Protein AF-A0A7G2LY70-F1 (afdb_monomer_lite)

Foldseek 3Di:
DDPDDPPPPPDDDPPPPDPDPPDAAEEEQEEAEPADLPPPRHDPSSVVQVVVVVVPPSHHYDYDYHHHCPDPVVVCCVVVPPD

pLDDT: mean 70.54, std 18.13, range [37.12, 94.0]

Structure (mmCIF, N/CA/C/O backbone):
data_AF-A0A7G2LY70-F1
#
_entry.id   AF-A0A7G2LY70-F1
#
loop_
_atom_site.group_PDB
_atom_site.id
_atom_site.type_symbol
_atom_site.label_atom_id
_atom_site.label_alt_id
_atom_site.label_comp_id
_atom_site.label_asym_id
_atom_site.label_entity_id
_atom_site.label_seq_id
_atom_site.pdbx_PDB_ins_code
_atom_site.Cartn_x
_atom_site.Cartn_y
_atom_site.Cartn_z
_atom_site.occupancy
_atom_site.B_iso_or_equiv
_atom_site.auth_seq_id
_atom_site.auth_comp_id
_atom_site.auth_asym_id
_atom_site.auth_atom_id
_atom_site.pdbx_PDB_model_num
ATOM 1 N N . MET A 1 1 ? -25.224 -7.989 -21.880 1.00 41.97 1 MET A N 1
ATOM 2 C CA . MET A 1 1 ? -25.008 -9.254 -21.144 1.00 41.97 1 MET A CA 1
ATOM 3 C C . MET A 1 1 ? -23.577 -9.258 -20.617 1.00 41.97 1 MET A C 1
ATOM 5 O O . MET A 1 1 ? -22.744 -9.776 -21.320 1.00 41.97 1 MET A O 1
ATOM 9 N N . PHE A 1 2 ? -23.283 -8.564 -19.502 1.00 37.12 2 PHE A N 1
ATOM 10 C CA . PHE A 1 2 ? -22.076 -8.693 -18.637 1.00 37.12 2 PHE A CA 1
ATOM 11 C C . PHE A 1 2 ? -22.020 -7.541 -17.603 1.00 37.12 2 PHE A C 1
ATOM 13 O O . PHE A 1 2 ? -21.009 -6.894 -17.372 1.00 37.12 2 PHE A O 1
ATOM 20 N N . GLN A 1 3 ? -23.150 -7.262 -16.959 1.00 46.59 3 GLN A N 1
ATOM 21 C CA . GLN A 1 3 ? -23.188 -6.552 -15.680 1.00 46.59 3 GLN A CA 1
ATOM 22 C C . GLN A 1 3 ? -23.969 -7.470 -14.738 1.00 46.59 3 GLN A C 1
ATOM 24 O O . GLN A 1 3 ? -24.913 -8.105 -15.207 1.00 46.59 3 GLN A O 1
ATOM 29 N N . ARG A 1 4 ? -23.603 -7.523 -13.446 1.00 44.38 4 ARG A N 1
ATOM 30 C CA . ARG A 1 4 ? -24.261 -8.265 -12.333 1.00 44.38 4 ARG A CA 1
ATOM 31 C C . ARG A 1 4 ? -23.598 -9.561 -11.817 1.00 44.38 4 ARG A C 1
ATOM 33 O O . ARG A 1 4 ? -24.328 -10.485 -11.473 1.00 44.38 4 ARG A O 1
ATOM 40 N N . LEU A 1 5 ? -22.271 -9.636 -11.645 1.00 45.59 5 LEU A N 1
ATOM 41 C CA . LEU A 1 5 ? -21.669 -10.817 -10.981 1.00 45.59 5 LEU A CA 1
ATOM 42 C C . LEU A 1 5 ? -20.783 -10.603 -9.741 1.00 45.59 5 LEU A C 1
ATOM 44 O O . LEU A 1 5 ? -20.408 -11.598 -9.140 1.00 45.59 5 LEU A O 1
ATOM 48 N N . PHE A 1 6 ? -20.547 -9.379 -9.251 1.00 48.00 6 PHE A N 1
ATOM 49 C CA . PHE A 1 6 ? -19.684 -9.199 -8.060 1.00 48.00 6 PHE A CA 1
ATOM 50 C C . PHE A 1 6 ? -20.348 -8.591 -6.810 1.00 48.00 6 PHE A C 1
ATOM 52 O O . PHE A 1 6 ? -19.783 -8.659 -5.727 1.00 48.00 6 PHE A O 1
ATOM 59 N N . GLY A 1 7 ? -21.580 -8.075 -6.893 1.00 44.03 7 GLY A N 1
ATOM 60 C CA . GLY A 1 7 ? -22.222 -7.368 -5.768 1.00 44.03 7 GLY A CA 1
ATOM 61 C C . GLY A 1 7 ? -22.920 -8.235 -4.707 1.00 44.03 7 GLY A C 1
ATOM 62 O O . GLY A 1 7 ? -23.520 -7.683 -3.792 1.00 44.03 7 GLY A O 1
ATOM 63 N N . ARG A 1 8 ? -22.924 -9.573 -4.830 1.00 47.81 8 ARG A N 1
ATOM 64 C CA . ARG A 1 8 ? -23.801 -10.453 -4.019 1.00 47.81 8 ARG A CA 1
ATOM 65 C C . ARG A 1 8 ? -23.090 -11.295 -2.951 1.00 47.81 8 ARG A C 1
ATOM 67 O O . ARG A 1 8 ? -23.775 -11.901 -2.134 1.00 47.81 8 ARG A O 1
ATOM 74 N N . PHE A 1 9 ? -21.758 -11.310 -2.908 1.00 43.53 9 PHE A N 1
ATOM 75 C CA . PHE A 1 9 ? -21.014 -12.161 -1.965 1.00 43.53 9 PHE A CA 1
ATOM 76 C C . PHE A 1 9 ? -20.649 -11.494 -0.634 1.00 43.53 9 PHE A C 1
ATOM 78 O O . PHE A 1 9 ? -20.186 -12.172 0.275 1.00 43.53 9 PHE A O 1
ATOM 85 N N . TRP A 1 10 ? -20.919 -10.200 -0.464 1.00 53.72 10 TRP A N 1
ATOM 86 C CA . TRP A 1 10 ? -20.750 -9.509 0.817 1.00 53.72 10 TRP A CA 1
ATOM 87 C C . TRP A 1 10 ? -22.106 -9.273 1.492 1.00 53.72 10 TRP A C 1
ATOM 89 O O . TRP A 1 10 ? -22.597 -8.151 1.581 1.00 53.72 10 TRP A O 1
ATOM 99 N N . ARG A 1 11 ? -22.743 -10.348 1.972 1.00 55.59 11 ARG A N 1
ATOM 100 C CA . ARG A 1 11 ? -23.769 -10.224 3.019 1.00 55.59 11 ARG A CA 1
ATOM 101 C C . ARG A 1 11 ? -23.101 -10.447 4.368 1.00 55.59 11 ARG A C 1
ATOM 103 O O . ARG A 1 11 ? -22.673 -11.552 4.679 1.00 55.59 11 ARG A O 1
ATOM 110 N N . ARG A 1 12 ? -23.007 -9.368 5.144 1.00 48.47 12 ARG A N 1
ATOM 111 C CA . ARG A 1 12 ? -22.547 -9.382 6.534 1.00 48.47 12 ARG A CA 1
ATOM 112 C C . ARG A 1 12 ? -23.501 -10.253 7.377 1.00 48.47 12 ARG A C 1
ATOM 114 O O . ARG A 1 12 ? -24.710 -10.050 7.260 1.00 48.47 12 ARG A O 1
ATOM 121 N N . PRO A 1 13 ? -23.007 -11.192 8.204 1.00 52.62 13 PRO A N 1
ATOM 122 C CA . PRO A 1 13 ? -23.839 -11.929 9.154 1.00 52.62 13 PRO A CA 1
ATOM 123 C C . PRO A 1 13 ? -24.485 -10.978 10.169 1.00 52.62 13 PRO A C 1
ATOM 125 O O . PRO A 1 13 ? -23.864 -10.006 10.601 1.00 52.62 13 PRO A O 1
ATOM 128 N N . GLU A 1 14 ? -25.728 -11.257 10.554 1.00 55.97 14 GLU A N 1
ATOM 129 C CA . GLU A 1 14 ? -26.566 -10.364 11.372 1.00 55.97 14 GLU A CA 1
ATOM 130 C C . GLU A 1 14 ? -26.124 -10.283 12.851 1.00 55.97 14 GLU A C 1
ATOM 132 O O . GLU A 1 14 ? -26.554 -9.394 13.579 1.00 55.97 14 GLU A O 1
ATOM 137 N N . SER A 1 15 ? -25.225 -11.169 13.296 1.00 52.91 15 SER A N 1
ATOM 138 C CA . SER A 1 15 ? -24.941 -11.406 14.719 1.00 52.91 15 SER A CA 1
ATOM 139 C C . SER A 1 15 ? -23.515 -11.088 15.189 1.00 52.91 15 SER A C 1
ATOM 141 O O . SER A 1 15 ? -23.131 -11.523 16.272 1.00 52.91 15 SER A O 1
ATOM 143 N N . ASP A 1 16 ? -22.716 -10.335 14.431 1.00 47.66 16 ASP A N 1
ATOM 144 C CA . ASP A 1 16 ? -21.351 -9.985 14.857 1.00 47.66 16 ASP A CA 1
ATOM 145 C C . ASP A 1 16 ? -21.339 -8.693 15.702 1.00 47.66 16 ASP A C 1
ATOM 147 O O . ASP A 1 16 ? -21.099 -7.587 15.204 1.00 47.66 16 ASP A O 1
ATOM 151 N N . PHE A 1 17 ? -21.679 -8.833 16.989 1.00 51.12 17 PHE A N 1
ATOM 152 C CA . PHE A 1 17 ? -21.674 -7.769 18.006 1.00 51.12 17 PHE A CA 1
ATOM 153 C C . PHE A 1 17 ? -20.412 -7.816 18.894 1.00 51.12 17 PHE A C 1
ATOM 155 O O . PHE A 1 17 ? -20.493 -7.675 20.113 1.00 51.12 17 PHE A O 1
ATOM 162 N N . GLY A 1 18 ? -19.228 -8.004 18.301 1.00 59.38 18 GLY A N 1
ATOM 163 C CA . GLY A 1 18 ? -17.961 -7.631 18.950 1.00 59.38 18 GLY A CA 1
ATOM 164 C C . GLY A 1 18 ? -17.814 -6.101 19.063 1.00 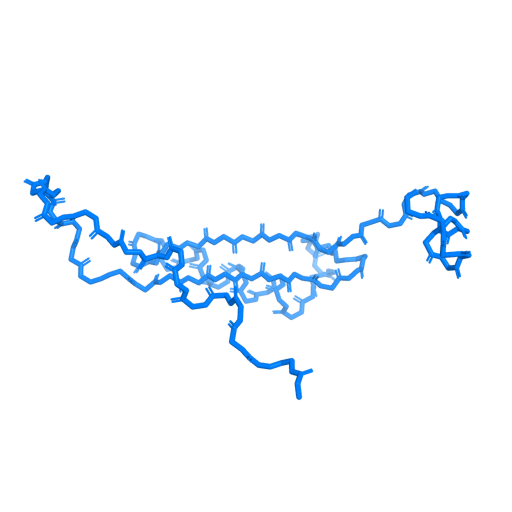59.38 18 GLY A C 1
ATOM 165 O O . GLY A 1 18 ? -18.636 -5.379 18.488 1.00 59.38 18 GLY A O 1
ATOM 166 N N . PRO A 1 19 ? -16.792 -5.564 19.769 1.00 53.53 19 PRO A N 1
ATOM 167 C CA . PRO A 1 19 ? -16.553 -4.124 19.840 1.00 53.53 19 PRO A CA 1
ATOM 168 C C . PRO A 1 19 ? -16.520 -3.552 18.424 1.00 53.53 19 PRO A C 1
ATOM 170 O O . PRO A 1 19 ? -15.601 -3.820 17.649 1.00 53.53 19 PRO A O 1
ATOM 173 N N . ARG A 1 20 ? -17.562 -2.803 18.052 1.00 53.59 20 ARG A N 1
ATOM 174 C CA . ARG A 1 20 ? -17.611 -2.148 16.751 1.00 53.59 20 ARG A CA 1
ATOM 175 C C . ARG A 1 20 ? -16.451 -1.158 16.740 1.00 53.59 20 ARG A C 1
ATOM 177 O O . ARG A 1 20 ? -16.537 -0.115 17.383 1.00 53.59 20 ARG A O 1
ATOM 184 N N . ARG A 1 21 ? -15.386 -1.438 15.971 1.00 62.47 21 ARG A N 1
ATOM 185 C CA . ARG A 1 21 ? -14.655 -0.329 15.340 1.00 62.47 21 ARG A CA 1
ATOM 186 C C . ARG A 1 21 ? -15.746 0.564 14.742 1.00 62.47 21 ARG A C 1
ATOM 188 O O . ARG A 1 21 ? -16.679 0.040 14.126 1.00 62.47 21 ARG A O 1
ATOM 195 N N . GLY A 1 22 ? -15.696 1.869 15.011 1.00 72.56 22 GLY A N 1
ATOM 196 C CA . GLY A 1 22 ? -16.611 2.834 14.396 1.00 72.56 22 GLY A CA 1
ATOM 197 C C . GLY A 1 22 ? -16.573 2.731 12.866 1.00 72.56 22 GLY A C 1
ATOM 198 O O . GLY A 1 22 ? -15.897 1.867 12.315 1.00 72.56 22 GLY A O 1
ATOM 199 N N . ALA A 1 23 ? -17.287 3.594 12.146 1.00 78.19 23 ALA A N 1
ATOM 200 C CA . ALA A 1 23 ? -17.165 3.614 10.687 1.00 78.19 23 ALA A CA 1
ATOM 201 C C . ALA A 1 23 ? -15.675 3.675 10.276 1.00 78.19 23 ALA A C 1
ATOM 203 O O . ALA A 1 23 ? -14.951 4.560 10.726 1.00 78.19 23 ALA A O 1
ATOM 204 N N . VAL A 1 24 ? -15.217 2.700 9.481 1.00 80.31 24 VAL A N 1
ATOM 205 C CA . VAL A 1 24 ? -13.834 2.618 8.991 1.00 80.31 24 VAL A CA 1
ATOM 206 C C . VAL A 1 24 ? -13.846 2.850 7.490 1.00 80.31 24 VAL A C 1
ATOM 208 O O . VAL A 1 24 ? -14.569 2.174 6.756 1.00 80.31 24 VAL A O 1
ATOM 211 N N . THR A 1 25 ? -13.020 3.782 7.030 1.00 87.31 25 THR A N 1
ATOM 212 C CA . THR A 1 25 ? -12.764 3.962 5.602 1.00 87.31 25 THR A CA 1
ATOM 213 C C . THR A 1 25 ? -11.760 2.907 5.148 1.00 87.31 25 THR A C 1
ATOM 215 O O . THR A 1 25 ? -10.641 2.830 5.662 1.00 87.31 25 THR A O 1
ATOM 218 N N . HIS A 1 26 ? -12.176 2.078 4.193 1.00 88.94 26 HIS A N 1
ATOM 219 C CA . HIS A 1 26 ? -11.332 1.054 3.588 1.00 88.94 26 HIS A CA 1
ATOM 220 C C . HIS A 1 26 ? -10.756 1.566 2.269 1.00 88.94 26 HIS A C 1
ATOM 222 O O . HIS A 1 26 ? -11.507 2.017 1.404 1.00 88.94 26 HIS A O 1
ATOM 228 N N . VAL A 1 27 ? -9.438 1.472 2.110 1.00 90.00 27 VAL A N 1
ATOM 229 C CA . VAL A 1 27 ? -8.724 1.898 0.903 1.00 90.00 27 VAL A CA 1
ATOM 230 C C . VAL A 1 27 ? -7.990 0.696 0.321 1.00 90.00 27 VAL A C 1
ATOM 232 O O . VAL A 1 27 ? -7.127 0.106 0.968 1.00 90.00 27 VAL A O 1
ATOM 235 N N . ILE A 1 28 ? -8.358 0.322 -0.902 1.00 91.44 28 ILE A N 1
ATOM 236 C CA . ILE A 1 28 ? -7.735 -0.767 -1.658 1.00 91.44 28 ILE A CA 1
ATOM 237 C C . ILE A 1 28 ? -6.980 -0.131 -2.820 1.00 91.44 28 ILE A C 1
ATOM 239 O O . ILE A 1 28 ? -7.585 0.553 -3.646 1.00 91.44 28 ILE A O 1
ATOM 243 N N . ILE A 1 29 ? -5.668 -0.346 -2.863 1.00 88.50 29 ILE A N 1
ATOM 244 C CA . ILE A 1 29 ? -4.775 0.213 -3.876 1.00 88.50 29 ILE A CA 1
ATOM 245 C C . ILE A 1 29 ? -4.202 -0.944 -4.682 1.00 88.50 29 ILE A C 1
ATOM 247 O O . ILE A 1 29 ? -3.494 -1.790 -4.143 1.00 88.50 29 ILE A O 1
ATOM 251 N N . LEU A 1 30 ? -4.528 -0.970 -5.970 1.00 89.81 30 LEU A N 1
ATOM 252 C CA . LEU A 1 30 ? -3.994 -1.929 -6.929 1.00 89.81 30 LEU A CA 1
ATOM 253 C C . LEU A 1 30 ? -3.048 -1.168 -7.848 1.00 89.81 30 LE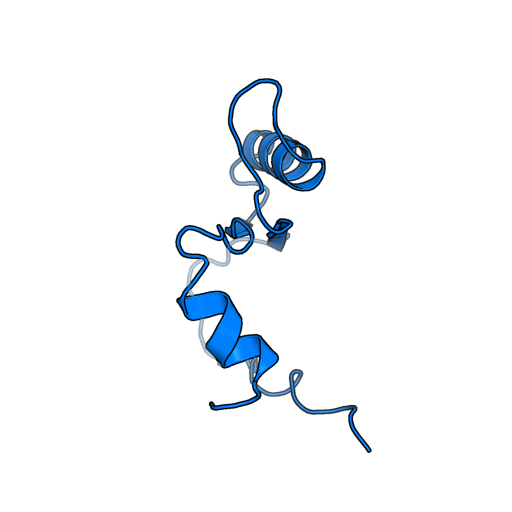U A C 1
ATOM 255 O O . LEU A 1 30 ? -3.480 -0.257 -8.559 1.00 89.81 30 LEU A O 1
ATOM 259 N N . ASP A 1 31 ? -1.766 -1.493 -7.784 1.00 91.00 31 ASP A N 1
ATOM 260 C CA . ASP A 1 31 ? -0.751 -0.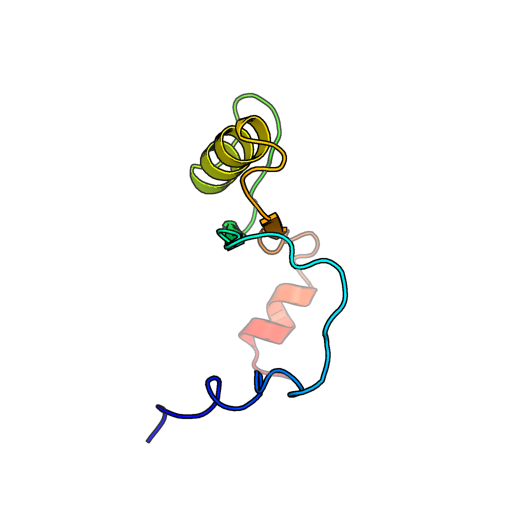764 -8.531 1.00 91.00 31 ASP A CA 1
ATOM 261 C C . ASP A 1 31 ? -0.525 -1.350 -9.934 1.00 91.00 31 ASP A C 1
ATOM 263 O O . ASP A 1 31 ? -0.930 -2.468 -10.265 1.00 91.00 31 ASP A O 1
ATOM 267 N N . GLY A 1 32 ? 0.117 -0.563 -10.790 1.00 84.06 32 GLY A N 1
ATOM 268 C CA . GLY A 1 32 ? 0.473 -0.937 -12.145 1.00 84.06 32 GLY A CA 1
ATOM 269 C C . GLY A 1 32 ? 1.527 -2.042 -12.205 1.00 84.06 32 GLY A C 1
ATOM 270 O O . GLY A 1 32 ? 2.326 -2.260 -11.298 1.00 84.06 32 GLY A O 1
ATOM 271 N N . THR A 1 33 ? 1.541 -2.742 -13.336 1.00 82.44 33 THR A N 1
ATOM 272 C CA . THR A 1 33 ? 2.592 -3.702 -13.701 1.00 82.44 33 THR A CA 1
ATOM 273 C C . THR A 1 33 ? 3.974 -3.041 -13.605 1.00 82.44 33 THR A C 1
ATOM 275 O O . THR A 1 33 ? 4.133 -1.912 -14.060 1.00 82.44 33 THR A O 1
ATOM 278 N N . MET A 1 34 ? 4.969 -3.740 -13.045 1.00 76.25 34 MET A N 1
ATOM 279 C CA . MET A 1 34 ? 6.301 -3.184 -12.722 1.00 76.25 34 MET A CA 1
ATOM 280 C C . MET A 1 34 ? 6.298 -2.022 -11.710 1.00 76.25 34 MET A C 1
ATOM 282 O O . MET A 1 34 ? 7.238 -1.226 -11.695 1.00 76.25 34 MET A O 1
ATOM 286 N N . SER A 1 35 ? 5.278 -1.900 -10.854 1.00 80.81 35 SER A N 1
ATOM 287 C CA . SER A 1 35 ? 5.326 -0.914 -9.774 1.00 80.81 35 SER A CA 1
ATOM 288 C C . SER A 1 35 ? 6.452 -1.205 -8.782 1.00 80.81 35 SER A C 1
ATOM 290 O O . SER A 1 35 ? 6.789 -2.361 -8.517 1.00 80.81 35 SER A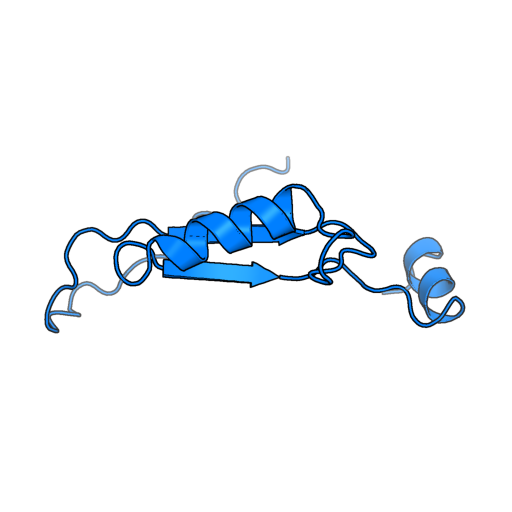 O 1
ATOM 292 N N . SER A 1 36 ? 7.032 -0.146 -8.223 1.00 76.06 36 SER A N 1
ATOM 293 C CA . SER A 1 36 ? 7.978 -0.227 -7.114 1.00 76.06 36 SER A CA 1
ATOM 294 C C . SER A 1 36 ? 7.556 0.741 -6.011 1.00 76.06 36 SER A C 1
ATOM 296 O O . SER A 1 36 ? 6.908 1.752 -6.275 1.00 76.06 36 SER A O 1
ATOM 298 N N . LEU A 1 37 ? 7.918 0.407 -4.774 1.00 83.19 37 LEU A N 1
ATOM 299 C CA . LEU A 1 37 ? 7.840 1.297 -3.612 1.00 83.19 37 LEU A CA 1
ATOM 300 C C . LEU A 1 37 ? 9.236 1.794 -3.196 1.00 83.19 37 LEU A C 1
ATOM 302 O O . LEU A 1 37 ? 9.401 2.313 -2.094 1.00 83.19 37 LEU A O 1
ATOM 306 N N . ASP A 1 38 ? 10.248 1.592 -4.045 1.00 84.94 38 ASP A N 1
ATOM 307 C CA . ASP A 1 38 ? 11.593 2.110 -3.811 1.00 84.94 38 ASP A CA 1
ATOM 308 C C . ASP A 1 38 ? 11.588 3.637 -3.880 1.00 84.94 38 ASP A C 1
ATOM 310 O O . ASP A 1 38 ? 11.000 4.228 -4.789 1.00 84.94 38 ASP A O 1
ATOM 314 N N . LEU A 1 39 ? 12.306 4.261 -2.946 1.00 80.81 39 LEU A N 1
ATOM 315 C CA . LEU A 1 39 ? 12.367 5.712 -2.819 1.00 80.81 39 LEU A CA 1
ATOM 316 C C . LEU A 1 39 ? 12.836 6.376 -4.124 1.00 80.81 39 LEU A C 1
ATOM 318 O O . LEU A 1 39 ? 13.920 6.076 -4.634 1.00 80.81 39 LEU A O 1
ATOM 322 N N . GLY A 1 40 ? 12.034 7.302 -4.645 1.00 84.50 40 GLY A N 1
ATOM 323 C CA . GLY A 1 40 ? 12.293 8.014 -5.899 1.00 84.50 40 GLY A CA 1
ATOM 324 C C . GLY A 1 40 ? 11.885 7.248 -7.163 1.00 84.50 40 GLY A C 1
ATOM 325 O O . GLY A 1 40 ? 12.207 7.690 -8.269 1.00 84.50 40 GLY A O 1
ATOM 326 N N . ARG A 1 41 ? 11.214 6.100 -7.025 1.00 83.75 41 ARG A N 1
ATOM 327 C CA . ARG A 1 41 ? 10.686 5.277 -8.131 1.00 83.75 41 ARG A CA 1
ATOM 328 C C . ARG A 1 41 ? 9.241 4.842 -7.899 1.00 83.75 41 ARG A C 1
ATOM 330 O O . ARG A 1 41 ? 8.755 3.935 -8.578 1.00 83.75 41 ARG A O 1
ATOM 337 N N . GLU A 1 42 ? 8.564 5.471 -6.948 1.00 91.12 42 GLU A N 1
ATOM 338 C CA . GLU A 1 42 ? 7.189 5.161 -6.611 1.00 91.12 42 GLU A CA 1
ATOM 339 C C . GLU A 1 42 ? 6.249 5.544 -7.753 1.00 91.12 42 GLU A C 1
ATOM 341 O O . GLU A 1 42 ? 6.375 6.593 -8.390 1.00 91.12 42 GLU A O 1
ATOM 346 N N . THR A 1 43 ? 5.254 4.699 -7.998 1.00 90.56 43 THR A N 1
ATOM 347 C CA . THR A 1 43 ? 4.120 5.086 -8.835 1.00 90.56 43 THR A CA 1
ATOM 348 C C . THR A 1 43 ? 3.231 6.067 -8.064 1.00 90.56 43 THR A C 1
ATOM 350 O O . THR A 1 43 ? 3.281 6.153 -6.836 1.00 90.56 43 THR A O 1
ATOM 353 N N . ASN A 1 44 ? 2.317 6.751 -8.755 1.00 92.69 44 ASN A N 1
ATOM 354 C CA . ASN A 1 44 ? 1.304 7.566 -8.076 1.00 92.69 44 ASN A CA 1
ATOM 355 C C . ASN A 1 44 ? 0.453 6.746 -7.085 1.00 92.69 44 ASN A C 1
ATOM 357 O O . ASN A 1 44 ? 0.021 7.276 -6.063 1.00 92.69 44 ASN A O 1
ATOM 361 N N . ALA A 1 45 ? 0.230 5.455 -7.360 1.00 92.25 45 ALA A N 1
ATOM 362 C CA . ALA A 1 45 ? -0.468 4.553 -6.448 1.00 92.25 45 ALA A CA 1
ATOM 363 C C . ALA A 1 45 ? 0.402 4.187 -5.232 1.00 92.25 45 ALA A C 1
ATOM 365 O O . ALA A 1 45 ? -0.105 4.175 -4.111 1.00 92.25 45 ALA A O 1
ATOM 366 N N . GLY A 1 46 ? 1.708 3.984 -5.422 1.00 91.56 46 GLY A N 1
ATOM 367 C CA . GLY A 1 46 ? 2.679 3.813 -4.341 1.00 91.56 46 GLY A CA 1
ATOM 368 C C . GLY A 1 46 ? 2.795 5.046 -3.438 1.00 91.56 46 GLY A C 1
ATOM 369 O O . GLY A 1 46 ? 2.799 4.917 -2.214 1.00 91.56 46 GLY A O 1
ATOM 370 N N . ILE A 1 47 ? 2.776 6.249 -4.022 1.00 94.00 47 ILE A N 1
ATOM 371 C CA . ILE A 1 47 ? 2.735 7.517 -3.276 1.00 94.00 47 ILE A CA 1
ATOM 372 C C . ILE A 1 47 ? 1.432 7.622 -2.476 1.00 94.00 47 ILE A C 1
ATOM 374 O O . ILE A 1 47 ? 1.461 7.897 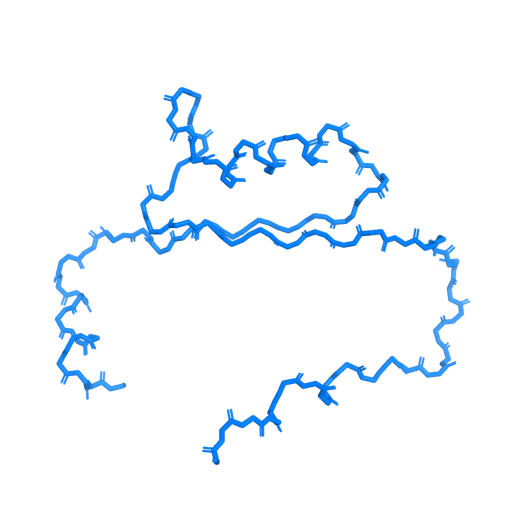-1.277 1.00 94.00 47 ILE A O 1
ATOM 378 N N . ALA A 1 48 ? 0.282 7.354 -3.106 1.00 93.12 48 ALA A N 1
ATOM 379 C CA . ALA A 1 48 ? -1.010 7.365 -2.420 1.00 93.12 48 ALA A CA 1
ATOM 380 C C . ALA A 1 48 ? -1.058 6.342 -1.274 1.00 93.12 48 ALA A C 1
ATOM 382 O O . ALA A 1 48 ? -1.596 6.642 -0.207 1.00 93.12 48 ALA A O 1
ATOM 383 N N . TYR A 1 49 ? -0.459 5.162 -1.461 1.00 92.50 49 TYR A N 1
ATOM 384 C CA . TYR A 1 49 ? -0.290 4.167 -0.405 1.00 92.50 49 TYR A CA 1
ATOM 385 C C . TYR A 1 49 ? 0.541 4.715 0.759 1.00 92.50 49 TYR A C 1
ATOM 387 O O . TYR A 1 49 ? 0.120 4.574 1.908 1.00 92.50 49 TYR A O 1
ATOM 395 N N . GLY A 1 50 ? 1.657 5.391 0.476 1.00 91.62 50 GLY A N 1
ATOM 396 C CA . GLY A 1 50 ? 2.471 6.085 1.478 1.00 91.62 50 GLY A CA 1
ATOM 397 C C . GLY A 1 50 ? 1.660 7.080 2.311 1.00 91.62 50 GLY A C 1
ATOM 398 O O . GLY A 1 50 ? 1.607 6.952 3.534 1.00 91.62 50 GLY A O 1
ATOM 399 N N . LEU A 1 51 ? 0.927 7.982 1.654 1.00 93.06 51 LEU A N 1
ATOM 400 C CA . LEU A 1 51 ? 0.068 8.967 2.329 1.00 93.06 51 LEU A CA 1
ATOM 401 C C . LEU A 1 51 ? -1.032 8.300 3.165 1.00 93.06 51 LEU A C 1
ATOM 403 O O . LEU A 1 51 ? -1.307 8.709 4.291 1.00 93.06 51 LEU A O 1
ATOM 407 N N . CYS A 1 52 ? -1.646 7.232 2.649 1.00 90.19 52 CYS A N 1
ATOM 408 C CA . CYS A 1 52 ? -2.645 6.484 3.405 1.00 90.19 52 CYS A CA 1
ATOM 409 C C . CYS A 1 52 ? -2.028 5.868 4.671 1.00 90.19 52 CYS A C 1
ATOM 411 O O . CYS A 1 52 ? -2.652 5.897 5.732 1.00 90.19 52 CYS A O 1
ATOM 413 N N . ARG A 1 53 ? -0.798 5.340 4.602 1.00 88.81 53 ARG A N 1
ATOM 414 C CA . ARG A 1 53 ? -0.117 4.770 5.778 1.00 88.81 53 ARG A CA 1
ATOM 415 C C . ARG A 1 53 ? 0.134 5.799 6.875 1.00 88.81 53 ARG A C 1
ATOM 417 O O . ARG A 1 53 ? 0.040 5.433 8.046 1.00 88.81 53 ARG A O 1
ATOM 424 N N . GLU A 1 54 ? 0.416 7.051 6.523 1.00 91.81 54 GLU A N 1
ATOM 425 C CA . GLU A 1 54 ? 0.608 8.138 7.497 1.00 91.81 54 GLU A CA 1
ATOM 426 C C . GLU A 1 54 ? -0.660 8.414 8.321 1.00 91.81 54 GLU A C 1
ATOM 428 O O . GLU A 1 54 ? -0.572 8.797 9.486 1.00 91.81 54 GLU A O 1
ATOM 433 N N . MET A 1 55 ? -1.845 8.134 7.768 1.00 85.50 55 MET A N 1
ATOM 434 C CA . MET A 1 55 ? -3.122 8.277 8.478 1.00 85.50 55 MET A CA 1
ATOM 435 C C . MET A 1 55 ? -3.370 7.188 9.539 1.00 85.50 55 MET A C 1
ATOM 437 O O . MET A 1 55 ? -4.305 7.297 10.339 1.00 85.50 55 MET A O 1
ATOM 441 N N . GLY A 1 56 ? -2.553 6.132 9.571 1.00 80.38 56 GLY A N 1
ATOM 442 C CA . GLY A 1 56 ? -2.568 5.119 10.625 1.00 80.38 56 GLY A CA 1
ATOM 443 C C . GLY A 1 56 ? -3.918 4.415 10.801 1.00 80.38 56 GLY A C 1
ATOM 444 O O . GLY A 1 56 ? -4.534 3.949 9.846 1.00 80.38 56 GLY A O 1
ATOM 445 N N . SER A 1 57 ? -4.381 4.306 12.051 1.00 80.75 57 SER A N 1
ATOM 446 C CA . SER A 1 57 ? -5.583 3.539 12.418 1.00 80.75 57 SER A CA 1
ATOM 447 C C . SER A 1 57 ? -6.907 4.161 11.959 1.00 80.75 57 SER A C 1
ATOM 449 O O . SER A 1 57 ? -7.944 3.502 12.083 1.00 80.75 57 SER A O 1
ATOM 451 N N . ALA A 1 58 ? -6.882 5.385 11.418 1.00 81.44 58 ALA A N 1
ATOM 452 C CA . ALA A 1 58 ? -8.050 6.031 10.825 1.00 81.44 58 ALA A CA 1
ATOM 453 C C . ALA A 1 58 ? -8.529 5.316 9.549 1.00 81.44 58 ALA A C 1
ATOM 455 O O . ALA A 1 58 ? -9.708 5.403 9.201 1.00 81.44 58 ALA A O 1
ATOM 456 N N . LEU A 1 59 ? -7.632 4.586 8.875 1.00 84.00 59 LEU A N 1
ATOM 457 C CA . LEU A 1 59 ? -7.929 3.822 7.669 1.00 84.00 59 LEU A CA 1
ATOM 458 C C . LEU A 1 59 ? -7.612 2.338 7.851 1.00 84.00 59 LEU A C 1
ATOM 460 O O . LEU A 1 59 ? -6.728 1.934 8.607 1.00 84.00 59 LEU A O 1
ATOM 464 N N . SER A 1 60 ? -8.317 1.513 7.086 1.00 86.88 60 SER A N 1
ATOM 465 C CA . SER A 1 60 ? -7.908 0.139 6.804 1.00 86.88 60 SER A CA 1
ATOM 466 C C . SER A 1 60 ? -7.417 0.088 5.362 1.00 86.88 60 SER A C 1
ATOM 468 O O . SER A 1 60 ? -8.181 0.378 4.445 1.00 86.88 60 SER A O 1
ATOM 470 N N . ILE A 1 61 ? -6.135 -0.225 5.167 1.00 89.94 61 ILE A N 1
ATOM 471 C CA . ILE A 1 61 ? -5.467 -0.084 3.868 1.00 89.94 61 ILE A CA 1
ATOM 472 C C . ILE A 1 61 ? -4.920 -1.430 3.413 1.00 89.94 61 ILE A C 1
ATOM 474 O O . ILE A 1 61 ? -4.293 -2.145 4.196 1.00 89.94 61 ILE A O 1
ATOM 478 N N . TYR A 1 62 ? -5.123 -1.739 2.137 1.00 88.44 62 TYR A N 1
ATOM 479 C CA . TYR A 1 62 ? -4.508 -2.863 1.440 1.00 88.44 62 TYR A CA 1
ATOM 480 C C . TYR A 1 62 ? -3.838 -2.359 0.160 1.00 88.44 62 TYR A C 1
ATOM 482 O O . TYR A 1 62 ? -4.438 -1.580 -0.581 1.00 88.44 62 TYR A O 1
ATOM 490 N N . TYR A 1 63 ? -2.604 -2.798 -0.082 1.00 89.62 63 TYR A N 1
ATOM 491 C CA . TYR A 1 63 ? -1.843 -2.485 -1.288 1.00 89.62 63 TYR A CA 1
ATOM 492 C C . TYR A 1 63 ? -1.411 -3.780 -1.964 1.00 89.62 63 TYR A C 1
ATOM 494 O O . TYR A 1 63 ? -0.786 -4.633 -1.329 1.00 89.62 63 TYR A O 1
ATOM 502 N N . GLU A 1 64 ? -1.729 -3.895 -3.246 1.00 85.88 64 GLU A N 1
ATOM 503 C CA . GLU A 1 64 ? -1.282 -4.977 -4.110 1.00 85.88 64 GLU A CA 1
ATOM 504 C C . GLU A 1 64 ? -0.318 -4.404 -5.158 1.00 85.88 64 GLU A C 1
ATOM 506 O O . GLU A 1 64 ? -0.727 -3.547 -5.950 1.00 85.88 64 GLU A O 1
ATOM 511 N N . PRO A 1 65 ? 0.959 -4.832 -5.175 1.00 82.75 65 PRO A N 1
ATOM 512 C CA . PRO A 1 65 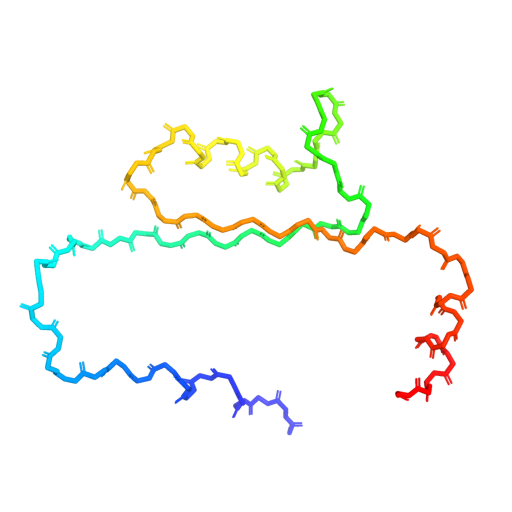? 1.862 -4.461 -6.254 1.00 82.75 65 PRO A CA 1
ATOM 513 C C . PRO A 1 65 ? 1.370 -5.093 -7.556 1.00 82.75 65 PRO A C 1
ATOM 515 O O . PRO A 1 65 ? 0.967 -6.258 -7.570 1.00 82.75 65 PRO A O 1
ATOM 518 N N . GLY A 1 66 ? 1.433 -4.358 -8.665 1.00 78.94 66 GLY A N 1
ATOM 519 C CA . GLY A 1 66 ? 1.046 -4.927 -9.948 1.00 78.94 66 GLY A CA 1
ATOM 520 C C . GLY A 1 66 ? 1.991 -6.050 -10.371 1.00 78.94 66 GLY A C 1
ATOM 521 O O . GLY A 1 66 ? 3.132 -6.145 -9.909 1.00 78.94 66 GLY A O 1
ATOM 522 N N . LEU A 1 67 ? 1.507 -6.905 -11.276 1.00 72.62 67 LEU A N 1
ATOM 523 C CA . LEU A 1 67 ? 2.226 -8.077 -11.775 1.00 72.62 67 LEU A CA 1
ATOM 524 C C . LEU A 1 67 ? 3.678 -7.720 -12.151 1.00 72.62 67 LEU A C 1
ATOM 526 O O . LEU A 1 67 ? 3.922 -6.885 -13.021 1.00 72.62 67 LEU A O 1
ATOM 530 N N . GLN A 1 68 ? 4.658 -8.337 -11.491 1.00 62.88 68 GLN A N 1
ATOM 531 C CA . GLN A 1 68 ? 6.077 -8.153 -11.806 1.00 62.88 68 GLN A CA 1
ATOM 532 C C . GLN A 1 68 ? 6.481 -9.215 -12.830 1.00 62.88 68 GLN A C 1
ATOM 534 O O . GLN A 1 68 ? 6.512 -10.408 -12.524 1.00 62.88 68 GLN A O 1
ATOM 539 N N . TRP A 1 69 ? 6.759 -8.801 -14.065 1.00 52.41 69 TRP A N 1
ATOM 540 C CA . TRP A 1 69 ? 7.097 -9.713 -15.161 1.00 52.41 69 TRP A CA 1
ATOM 541 C C . TRP A 1 69 ? 8.529 -10.216 -14.983 1.00 52.41 69 TRP A C 1
ATOM 543 O O . TRP A 1 69 ? 9.472 -9.627 -15.503 1.00 52.41 69 TRP A O 1
ATOM 553 N N . ARG A 1 70 ? 8.703 -11.290 -14.206 1.00 54.53 70 ARG A N 1
ATOM 554 C CA . ARG A 1 70 ? 10.021 -11.894 -13.962 1.00 54.53 70 ARG A CA 1
ATOM 555 C C . ARG A 1 70 ? 10.458 -12.907 -15.022 1.00 54.53 70 ARG A C 1
ATOM 557 O O . ARG A 1 70 ? 11.655 -13.108 -15.161 1.00 54.53 70 ARG A O 1
ATOM 564 N N . ASP A 1 71 ? 9.543 -13.453 -15.828 1.00 49.50 71 ASP A N 1
ATOM 565 C CA . ASP A 1 71 ? 9.882 -14.444 -16.856 1.00 49.50 71 ASP A CA 1
ATOM 566 C C . ASP A 1 71 ? 9.116 -14.213 -18.169 1.00 49.50 71 ASP A C 1
ATOM 568 O O . ASP A 1 71 ? 7.911 -14.441 -18.267 1.00 49.50 71 ASP A O 1
ATOM 572 N N . TRP A 1 72 ? 9.835 -13.837 -19.234 1.00 54.91 72 TRP A N 1
ATOM 573 C CA . TRP A 1 72 ? 9.301 -13.702 -20.604 1.00 54.91 72 TRP A CA 1
ATOM 574 C C . TRP A 1 72 ? 8.686 -15.006 -21.154 1.00 54.91 72 TRP A C 1
ATOM 576 O O . TRP A 1 72 ? 7.920 -14.988 -22.115 1.00 54.91 72 TRP A O 1
ATOM 586 N N . ARG A 1 73 ? 8.991 -16.159 -20.543 1.00 52.84 73 ARG A N 1
ATOM 587 C CA . ARG A 1 73 ? 8.447 -17.463 -20.950 1.00 52.84 73 ARG A CA 1
ATOM 588 C C . ARG A 1 73 ? 6.970 -17.641 -20.580 1.00 52.84 73 ARG A C 1
ATOM 590 O O . ARG A 1 73 ? 6.235 -18.178 -21.399 1.00 52.84 73 ARG A O 1
ATOM 597 N N . SER A 1 74 ? 6.522 -17.120 -19.439 1.00 49.69 74 SER A N 1
ATOM 598 C CA . SER A 1 74 ? 5.131 -17.265 -18.965 1.00 49.69 74 SER A CA 1
ATOM 599 C C . SER A 1 74 ? 4.168 -16.258 -19.610 1.00 49.69 74 SER A C 1
ATOM 601 O O . SER A 1 74 ? 2.964 -16.483 -19.686 1.00 49.69 74 SER A O 1
ATOM 603 N N . ALA A 1 75 ? 4.703 -15.154 -20.141 1.00 52.66 75 ALA A N 1
ATOM 604 C CA . ALA A 1 75 ? 3.969 -14.164 -20.931 1.00 52.66 75 ALA A CA 1
ATOM 605 C C . ALA A 1 75 ? 3.327 -14.750 -22.196 1.00 52.66 75 ALA A C 1
ATOM 607 O O . ALA A 1 75 ? 2.274 -14.295 -22.651 1.00 52.66 75 ALA A O 1
ATOM 608 N N . ARG A 1 76 ? 3.980 -15.761 -22.782 1.00 51.38 76 ARG A N 1
ATOM 609 C CA . ARG A 1 76 ? 3.517 -16.382 -24.018 1.00 51.38 76 ARG A CA 1
ATOM 610 C C . ARG A 1 76 ? 2.218 -17.156 -23.789 1.00 51.38 76 ARG A C 1
ATOM 612 O O . ARG A 1 76 ? 1.358 -17.113 -24.658 1.00 51.38 76 ARG A O 1
ATOM 619 N N . ASP A 1 77 ? 2.039 -17.789 -22.633 1.00 53.19 77 ASP A N 1
ATOM 620 C CA . ASP A 1 77 ? 0.863 -18.626 -22.356 1.00 53.19 77 ASP A CA 1
ATOM 621 C C . ASP A 1 77 ? -0.412 -17.791 -22.168 1.00 53.19 77 ASP A C 1
ATOM 623 O O . ASP A 1 77 ? -1.478 -18.149 -22.675 1.00 53.19 77 ASP A O 1
ATOM 627 N N . VAL A 1 78 ? -0.276 -16.603 -21.568 1.00 55.12 78 VAL A N 1
ATOM 628 C CA . VAL A 1 78 ? -1.379 -15.647 -21.380 1.00 55.12 78 VAL A CA 1
ATOM 629 C C . VAL A 1 78 ? -1.770 -14.960 -22.694 1.00 55.12 78 VAL A C 1
ATOM 631 O O . VAL A 1 78 ? -2.956 -14.786 -22.965 1.00 55.12 78 VAL A O 1
ATOM 634 N N . ILE A 1 79 ? -0.804 -14.622 -23.557 1.00 55.88 79 ILE A N 1
ATOM 635 C CA . ILE A 1 79 ? -1.093 -14.041 -24.884 1.00 55.88 79 ILE A CA 1
ATOM 636 C C . ILE A 1 79 ? -1.633 -15.105 -25.858 1.00 55.88 79 ILE A C 1
ATOM 638 O O . ILE A 1 79 ? -2.436 -14.786 -26.733 1.00 55.88 79 ILE A O 1
ATOM 642 N N . MET A 1 80 ? -1.238 -16.375 -25.709 1.00 63.06 80 MET A N 1
ATOM 643 C CA . MET A 1 80 ? -1.675 -17.476 -26.581 1.00 63.06 80 MET A CA 1
ATOM 644 C C . MET A 1 80 ? -2.991 -18.147 -26.148 1.00 63.06 80 MET A C 1
ATOM 646 O O . MET A 1 80 ? -3.411 -19.102 -26.803 1.00 63.06 80 MET A O 1
ATOM 650 N N . GLY A 1 81 ? -3.660 -17.661 -25.095 1.00 43.78 81 GLY A N 1
ATOM 651 C CA . GLY A 1 81 ? -5.003 -18.117 -24.722 1.00 43.78 81 GLY A CA 1
ATOM 652 C C . GLY A 1 81 ? -5.074 -19.594 -24.330 1.00 43.78 81 GLY A C 1
ATOM 653 O O . GLY A 1 81 ? -6.023 -20.285 -24.704 1.00 43.78 81 GLY A O 1
ATOM 654 N N . ARG A 1 82 ? -4.073 -20.099 -23.602 1.00 53.50 82 ARG A N 1
ATOM 655 C CA . ARG A 1 82 ? -4.158 -21.413 -22.954 1.00 53.50 82 ARG A CA 1
ATOM 656 C C . ARG A 1 82 ? -4.249 -21.190 -21.449 1.00 53.50 82 ARG A C 1
ATOM 658 O O . ARG A 1 82 ? -3.292 -20.724 -20.843 1.00 53.50 82 ARG A O 1
ATOM 665 N N . GLY A 1 83 ? -5.455 -21.402 -20.922 1.00 48.41 83 GLY A N 1
ATOM 666 C CA . GLY A 1 83 ? -5.776 -21.289 -19.498 1.00 48.41 83 GLY A CA 1
ATOM 667 C C . GLY A 1 83 ? -5.205 -22.413 -18.653 1.00 48.41 83 GLY A C 1
ATOM 668 O O . GLY A 1 83 ? -4.722 -23.411 -19.235 1.00 48.41 83 GLY A O 1
#

Sequence (83 aa):
MFQRLFGRFWRRPESDFGPRRGAVTHVIILDGTMSSLDLGRETNAGIAYGLCREMGSALSIYYEPGLQWRDWRSARDVIMGRG

Radius of gyration: 18.38 Å; chains: 1; bounding box: 39×30×46 Å

Secondary structure (DSSP, 8-state):
----SSTTS----TT--S----S-EEEEEEPPTT---STT---HHHHHHHHHHHTGGGEEEEEEPPP----TTTHHHHHTT--